Protein AF-A0A2A5FBL2-F1 (afdb_monomer)

pLDDT: mean 94.15, std 7.91, range [57.44, 98.56]

Solvent-accessible surface area (backbone atoms only — not comparable to full-atom values): 4190 Å² total; per-residue (Å²): 117,52,74,51,73,55,95,45,36,37,41,35,39,40,77,40,80,37,70,94,74,34,41,78,91,78,70,42,80,40,70,49,75,50,78,46,80,42,82,70,48,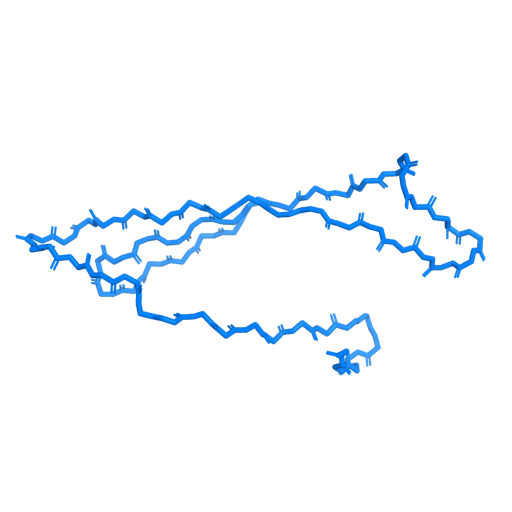99,64,92,84,78,90,85,81,85,85,84,91,58,59,54,97,88,69,50,73,118

Structure (mmCIF, N/CA/C/O backbone):
data_AF-A0A2A5FBL2-F1
#
_entry.id   AF-A0A2A5FBL2-F1
#
loop_
_atom_site.group_PDB
_atom_site.id
_atom_site.type_symbol
_atom_site.label_atom_id
_atom_site.label_alt_id
_atom_site.label_comp_id
_atom_site.label_asym_id
_atom_site.label_entity_id
_atom_site.label_seq_id
_atom_site.pdbx_PDB_ins_code
_atom_site.Cartn_x
_atom_site.Cartn_y
_atom_site.Cartn_z
_atom_site.occupancy
_atom_site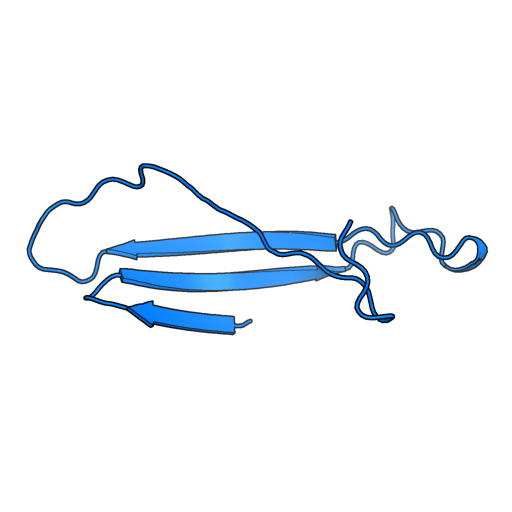.B_iso_or_equiv
_atom_site.auth_seq_id
_atom_site.auth_comp_id
_atom_site.auth_asym_id
_atom_site.auth_atom_id
_atom_site.pdbx_PDB_model_num
ATOM 1 N N . MET A 1 1 ? -6.050 -1.508 -6.930 1.00 90.31 1 MET A N 1
ATOM 2 C CA . MET A 1 1 ? -6.231 -1.049 -5.534 1.00 90.31 1 MET A CA 1
ATOM 3 C C . MET A 1 1 ? -6.723 -2.237 -4.735 1.00 90.31 1 MET A C 1
ATOM 5 O O . MET A 1 1 ? -7.575 -2.948 -5.247 1.00 90.31 1 MET A O 1
ATOM 9 N N . VAL A 1 2 ? -6.175 -2.468 -3.546 1.00 97.25 2 VAL A N 1
ATOM 10 C CA . VAL A 1 2 ? -6.573 -3.567 -2.651 1.00 97.25 2 VAL A CA 1
ATOM 11 C C . VAL A 1 2 ? -7.103 -2.965 -1.356 1.00 97.25 2 VAL A C 1
ATOM 13 O O . VAL A 1 2 ? -6.589 -1.939 -0.911 1.00 97.25 2 VAL A O 1
ATOM 16 N N . ILE A 1 3 ? -8.142 -3.565 -0.779 1.00 98.25 3 ILE A N 1
ATOM 17 C CA . ILE A 1 3 ? -8.788 -3.094 0.448 1.00 98.25 3 ILE A CA 1
ATOM 18 C C . ILE A 1 3 ? -8.968 -4.284 1.388 1.00 98.25 3 ILE A C 1
ATOM 20 O O . ILE A 1 3 ? -9.355 -5.362 0.943 1.00 98.25 3 ILE A O 1
ATOM 24 N N . ALA A 1 4 ? -8.721 -4.073 2.677 1.00 98.44 4 ALA A N 1
ATOM 25 C CA . ALA A 1 4 ? -9.061 -5.018 3.732 1.00 98.44 4 ALA A CA 1
ATOM 26 C C . ALA A 1 4 ? -9.601 -4.262 4.949 1.00 98.44 4 ALA A C 1
ATOM 28 O O . ALA A 1 4 ? -9.098 -3.190 5.290 1.00 98.44 4 ALA A O 1
ATOM 29 N N . THR A 1 5 ? -10.606 -4.831 5.612 1.00 98.06 5 THR A N 1
ATOM 30 C CA . THR A 1 5 ? -11.179 -4.271 6.839 1.00 98.06 5 THR A CA 1
ATOM 31 C C . THR A 1 5 ? -11.072 -5.295 7.953 1.00 98.06 5 THR A C 1
ATOM 33 O O . THR A 1 5 ? -11.583 -6.405 7.820 1.00 98.06 5 THR A O 1
ATOM 36 N N . THR A 1 6 ? -10.464 -4.900 9.069 1.00 97.56 6 THR A N 1
ATOM 37 C CA . THR A 1 6 ? -10.323 -5.746 10.259 1.00 97.56 6 THR A CA 1
ATOM 38 C C . THR A 1 6 ? -10.684 -4.927 11.487 1.00 97.56 6 THR A C 1
ATOM 40 O O . THR A 1 6 ? -10.155 -3.834 11.667 1.00 97.56 6 THR A O 1
ATOM 43 N N . ALA A 1 7 ? -11.589 -5.438 12.328 1.00 96.25 7 ALA A N 1
ATOM 44 C CA . ALA A 1 7 ? -12.003 -4.788 13.579 1.00 96.25 7 ALA A CA 1
ATOM 45 C C . ALA A 1 7 ? -12.371 -3.290 13.427 1.00 96.25 7 ALA A C 1
ATOM 47 O O . ALA A 1 7 ? -12.017 -2.463 14.260 1.00 96.25 7 ALA A O 1
ATOM 48 N N . GLY A 1 8 ? -13.053 -2.928 12.333 1.00 97.12 8 GLY A N 1
ATOM 49 C CA . GLY A 1 8 ? -13.460 -1.543 12.060 1.00 97.12 8 GLY A CA 1
ATOM 50 C C . GLY A 1 8 ? -12.348 -0.629 11.535 1.00 97.12 8 GLY A C 1
ATOM 51 O O . GLY A 1 8 ? -12.592 0.554 11.325 1.00 97.12 8 GLY A O 1
ATOM 52 N N . ILE A 1 9 ? -11.146 -1.147 11.280 1.00 98.31 9 ILE A N 1
ATOM 53 C CA . ILE A 1 9 ? -10.066 -0.409 10.621 1.00 98.31 9 ILE A CA 1
ATOM 54 C C . ILE A 1 9 ? -9.990 -0.856 9.167 1.00 98.31 9 ILE A C 1
ATOM 56 O O . ILE A 1 9 ? -9.683 -2.016 8.881 1.00 98.31 9 ILE A O 1
ATOM 60 N N . LYS A 1 10 ? -10.274 0.063 8.243 1.00 98.50 10 LYS A N 1
ATOM 61 C CA . LYS A 1 10 ? -10.187 -0.181 6.802 1.00 98.50 10 LYS A CA 1
ATOM 62 C C . LYS A 1 10 ? -8.846 0.316 6.282 1.00 98.50 10 LYS A C 1
ATOM 64 O O . LYS A 1 10 ? -8.511 1.491 6.419 1.00 98.50 10 LYS A O 1
ATOM 69 N N . ILE A 1 11 ? -8.095 -0.579 5.656 1.00 98.31 11 ILE A N 1
ATOM 70 C CA . ILE A 1 11 ? -6.827 -0.289 4.996 1.00 98.31 11 ILE A CA 1
ATOM 71 C C . ILE A 1 11 ? -7.045 -0.388 3.494 1.00 98.31 11 ILE A C 1
ATOM 73 O O . ILE A 1 11 ? -7.513 -1.409 2.997 1.00 98.31 11 ILE A O 1
ATOM 77 N N . SER A 1 12 ? -6.677 0.661 2.767 1.00 98.56 12 SER A N 1
ATOM 78 C CA . SER A 1 12 ? -6.717 0.686 1.308 1.00 98.56 12 SER A CA 1
ATOM 79 C C . SER A 1 12 ? -5.335 0.971 0.739 1.00 98.56 12 SER A C 1
ATOM 81 O O . SER A 1 12 ? -4.685 1.922 1.164 1.00 98.56 12 SER A O 1
ATOM 83 N N . VAL A 1 13 ? -4.897 0.190 -0.245 1.00 98.38 13 VAL A N 1
ATOM 84 C CA . VAL A 1 13 ? -3.572 0.317 -0.862 1.00 9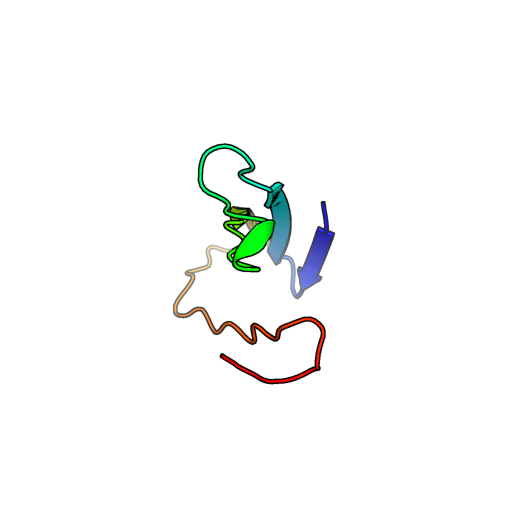8.38 13 VAL A CA 1
ATOM 85 C C . VAL A 1 13 ? -3.701 0.514 -2.370 1.00 98.38 13 VAL A C 1
ATOM 87 O O . VAL A 1 13 ? -4.359 -0.260 -3.076 1.00 98.38 13 VAL A O 1
ATOM 90 N N . LYS A 1 14 ? -3.067 1.571 -2.878 1.00 98.31 14 LYS A N 1
ATOM 91 C CA . LYS A 1 14 ? -2.872 1.819 -4.311 1.00 98.31 14 LYS A CA 1
ATOM 92 C C . LYS A 1 14 ? -1.395 1.651 -4.641 1.00 98.31 14 LYS A C 1
ATOM 94 O O . LYS A 1 14 ? -0.562 2.237 -3.957 1.00 98.31 14 LYS A O 1
ATOM 99 N N . ASN A 1 15 ? -1.095 0.901 -5.695 1.00 96.69 15 ASN A N 1
ATOM 100 C CA . ASN A 1 15 ? 0.269 0.652 -6.154 1.00 96.69 15 ASN A CA 1
ATOM 101 C C . ASN A 1 15 ? 0.487 1.377 -7.480 1.00 96.69 15 ASN A C 1
ATOM 103 O O . ASN A 1 15 ? -0.407 1.407 -8.326 1.00 96.69 15 ASN A O 1
ATOM 107 N N . PHE A 1 16 ? 1.685 1.919 -7.658 1.00 97.44 16 PHE A N 1
ATOM 108 C CA . PHE A 1 16 ? 2.092 2.675 -8.831 1.00 97.44 16 PHE A CA 1
ATOM 109 C C . PHE A 1 16 ? 3.439 2.145 -9.303 1.00 97.44 16 PHE A C 1
ATOM 111 O O . PHE A 1 16 ? 4.421 2.215 -8.564 1.00 97.44 16 PHE A O 1
ATOM 118 N N . PHE A 1 17 ? 3.493 1.622 -10.523 1.00 96.81 17 PHE A N 1
ATOM 119 C CA . PHE A 1 17 ? 4.770 1.377 -11.183 1.00 96.81 17 PHE A CA 1
ATOM 120 C C . PHE A 1 17 ? 5.371 2.717 -11.618 1.00 96.81 17 PHE A C 1
ATOM 122 O O . PHE A 1 17 ? 4.646 3.578 -12.117 1.00 96.81 17 PHE A O 1
ATOM 129 N N . ARG A 1 18 ? 6.676 2.896 -11.401 1.00 97.31 18 ARG A N 1
ATOM 130 C CA . ARG A 1 18 ? 7.422 4.113 -11.736 1.00 97.31 18 ARG A CA 1
ATOM 131 C C . ARG A 1 18 ? 8.368 3.838 -12.909 1.00 97.31 18 ARG A C 1
ATOM 133 O O . ARG A 1 18 ? 9.556 3.591 -12.671 1.00 97.31 18 ARG A O 1
ATOM 140 N N . PRO A 1 19 ? 7.870 3.814 -14.161 1.00 96.00 19 PRO A N 1
ATOM 141 C CA . PRO A 1 19 ? 8.699 3.519 -15.330 1.00 96.00 19 PRO A CA 1
ATOM 142 C C . PRO A 1 19 ? 9.883 4.481 -15.472 1.00 96.00 19 PRO A C 1
ATOM 144 O O . PRO A 1 19 ? 10.964 4.056 -15.857 1.00 96.00 19 PRO A O 1
ATOM 147 N N . GLU A 1 20 ? 9.706 5.747 -15.098 1.00 96.88 20 GLU A N 1
ATOM 148 C CA . GLU A 1 20 ? 10.722 6.800 -15.155 1.00 96.88 20 GLU A CA 1
ATOM 149 C C . GLU A 1 20 ? 11.940 6.539 -14.250 1.00 96.88 20 GLU A C 1
ATOM 151 O O . GLU A 1 20 ? 13.020 7.070 -14.496 1.00 96.88 20 GLU A O 1
ATOM 156 N N . PHE A 1 21 ? 11.780 5.692 -13.232 1.00 95.12 21 PHE A N 1
ATOM 157 C CA . PHE A 1 21 ? 12.832 5.306 -12.288 1.00 95.12 21 PHE A CA 1
ATOM 158 C C . PHE A 1 21 ? 13.151 3.805 -12.346 1.00 95.12 21 PHE A C 1
ATOM 160 O O . PHE A 1 21 ? 13.800 3.274 -11.446 1.00 95.12 21 PHE A O 1
ATOM 167 N N . SER A 1 22 ? 12.679 3.110 -13.382 1.00 96.50 22 SER A N 1
ATOM 168 C CA . SER A 1 22 ? 12.892 1.675 -13.567 1.00 96.50 22 SER A CA 1
ATOM 169 C C . SER A 1 22 ? 13.826 1.410 -14.746 1.00 96.50 22 SER A C 1
ATOM 171 O O . SER A 1 22 ? 13.763 2.083 -15.771 1.00 96.50 22 SER A O 1
ATOM 173 N N . ASP A 1 23 ? 14.665 0.384 -14.626 1.00 95.56 23 ASP A N 1
ATOM 174 C CA . ASP A 1 23 ? 15.506 -0.122 -15.711 1.00 95.56 23 ASP A CA 1
ATOM 175 C C . ASP A 1 23 ? 15.100 -1.568 -16.017 1.00 95.56 23 ASP A C 1
ATOM 177 O O . ASP A 1 23 ? 15.545 -2.524 -15.375 1.00 95.56 23 ASP A O 1
ATOM 181 N N . LEU A 1 24 ? 14.239 -1.726 -17.027 1.00 91.12 24 LEU A N 1
ATOM 182 C CA . LEU A 1 24 ? 13.720 -3.029 -17.452 1.00 91.12 24 LEU A CA 1
ATOM 183 C C . LEU A 1 24 ? 14.828 -3.965 -17.952 1.00 91.12 24 LEU A C 1
ATOM 185 O O . LEU A 1 24 ? 14.719 -5.180 -17.802 1.00 91.12 24 LEU A O 1
ATOM 189 N N . ARG A 1 25 ? 15.910 -3.416 -18.524 1.00 94.50 25 ARG A N 1
ATOM 190 C CA . ARG A 1 25 ? 17.023 -4.220 -19.052 1.00 94.50 25 ARG A CA 1
ATOM 191 C C . ARG A 1 25 ? 17.837 -4.827 -17.917 1.00 94.50 25 ARG A C 1
ATOM 193 O O . ARG A 1 25 ? 18.271 -5.969 -18.026 1.00 94.50 25 ARG A O 1
ATOM 200 N N . LYS A 1 26 ? 17.998 -4.084 -16.819 1.00 94.75 26 LYS A N 1
ATOM 201 C CA . LYS A 1 26 ? 18.661 -4.553 -15.593 1.00 94.75 26 LYS A CA 1
ATOM 202 C C . LYS A 1 26 ? 17.720 -5.247 -14.610 1.00 94.75 26 LYS A C 1
ATOM 204 O O . LYS A 1 26 ? 18.167 -5.647 -13.543 1.00 94.75 26 LYS A O 1
ATOM 209 N N . ARG A 1 27 ? 16.436 -5.405 -14.956 1.00 91.62 27 ARG A N 1
ATOM 210 C CA . ARG A 1 27 ? 15.396 -5.948 -14.064 1.00 91.62 27 ARG A CA 1
ATOM 211 C C . ARG A 1 27 ? 15.284 -5.172 -12.743 1.00 91.62 27 ARG A C 1
ATOM 213 O O . ARG A 1 27 ? 14.986 -5.750 -11.703 1.00 91.62 27 ARG A O 1
ATOM 220 N N . HIS A 1 28 ? 15.517 -3.863 -12.782 1.00 93.81 28 HIS A N 1
ATOM 221 C CA . HIS A 1 28 ? 15.309 -2.977 -11.642 1.00 93.81 28 HIS A CA 1
ATOM 222 C C . HIS A 1 28 ? 13.956 -2.292 -11.789 1.00 93.81 28 HIS A C 1
ATOM 224 O O . HIS A 1 28 ? 13.734 -1.537 -12.737 1.00 93.81 28 HIS A O 1
ATOM 230 N N . TYR A 1 29 ? 13.057 -2.544 -10.844 1.00 94.75 29 TYR A N 1
ATOM 231 C CA . TYR A 1 29 ? 11.693 -2.033 -10.885 1.00 94.75 29 TYR A CA 1
ATOM 232 C C . TYR A 1 29 ? 11.430 -1.188 -9.649 1.00 94.75 29 TYR A C 1
ATOM 234 O O . TYR A 1 29 ? 11.580 -1.669 -8.526 1.00 94.75 29 TYR A O 1
ATOM 242 N N . LEU A 1 30 ? 11.000 0.056 -9.852 1.00 95.75 30 LEU A N 1
ATOM 243 C CA . LEU A 1 30 ? 10.542 0.903 -8.762 1.00 95.75 30 LEU A CA 1
ATOM 244 C C . LEU A 1 30 ? 9.015 0.923 -8.718 1.00 95.75 30 LEU A C 1
ATOM 246 O O . LEU A 1 30 ? 8.337 1.228 -9.703 1.00 95.75 30 LEU A O 1
ATOM 250 N N . PHE A 1 31 ? 8.479 0.657 -7.530 1.00 96.56 31 PHE A N 1
ATOM 251 C CA 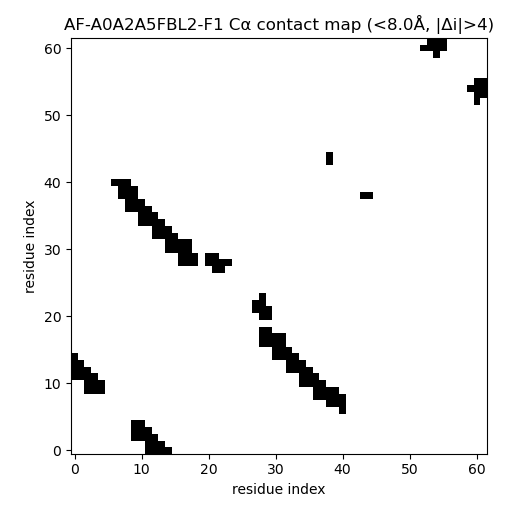. PHE A 1 31 ? 7.066 0.814 -7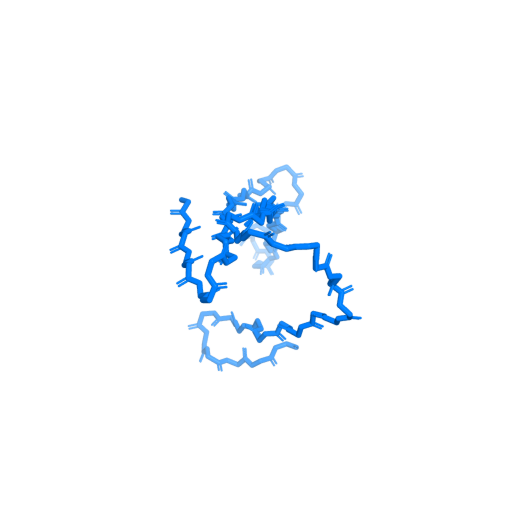.222 1.00 96.56 31 PHE A CA 1
ATOM 252 C C . PHE A 1 31 ? 6.893 1.802 -6.071 1.00 96.56 31 PHE A C 1
ATOM 254 O O . PHE A 1 31 ? 7.656 1.808 -5.108 1.00 96.56 31 PHE A O 1
ATOM 261 N N . SER A 1 32 ? 5.860 2.631 -6.154 1.00 97.25 32 SER A N 1
ATOM 262 C CA . SER A 1 32 ? 5.372 3.441 -5.039 1.00 97.25 32 SER A CA 1
ATOM 263 C C . SER A 1 32 ? 4.021 2.903 -4.581 1.00 97.25 32 SER A C 1
ATOM 265 O O . SER A 1 32 ? 3.244 2.400 -5.393 1.00 97.25 32 SER A O 1
ATOM 267 N N . TYR A 1 33 ? 3.706 3.043 -3.297 1.00 97.06 33 TYR A N 1
ATOM 268 C CA . TYR A 1 33 ? 2.386 2.715 -2.769 1.00 97.06 33 TYR A CA 1
ATOM 269 C C . TYR A 1 33 ? 1.813 3.872 -1.955 1.00 97.06 33 TYR A C 1
ATOM 271 O O . TYR A 1 33 ? 2.534 4.584 -1.261 1.00 97.06 33 TYR A O 1
ATOM 279 N N . GLN A 1 34 ? 0.496 4.038 -2.030 1.00 98.25 34 GLN A N 1
ATOM 280 C CA . GLN A 1 34 ? -0.266 4.946 -1.183 1.00 98.25 34 GLN A CA 1
ATOM 281 C C . GLN A 1 34 ? -1.208 4.116 -0.318 1.00 98.25 34 GLN A C 1
ATOM 283 O O . GLN A 1 34 ? -2.062 3.398 -0.843 1.00 98.25 34 GLN A O 1
ATOM 288 N N . ILE A 1 35 ? -1.045 4.230 1.000 1.00 98.12 35 ILE A N 1
ATOM 289 C CA . ILE A 1 35 ? -1.865 3.536 1.993 1.00 98.12 35 ILE A CA 1
ATOM 290 C C . ILE A 1 35 ? -2.796 4.551 2.644 1.00 98.12 35 ILE A C 1
ATOM 292 O O . ILE A 1 35 ? -2.345 5.576 3.147 1.00 98.12 35 ILE A O 1
ATOM 296 N N . GLN A 1 36 ? -4.087 4.243 2.653 1.00 98.38 36 GLN A N 1
ATOM 297 C CA . GLN A 1 36 ? -5.111 4.983 3.377 1.00 98.38 36 GLN A CA 1
ATOM 298 C C . GLN A 1 36 ? -5.620 4.112 4.525 1.00 98.38 36 GLN A C 1
ATOM 300 O O . GLN A 1 36 ? -6.053 2.982 4.299 1.00 98.38 36 GLN A O 1
ATOM 305 N N . ILE A 1 37 ? -5.530 4.639 5.746 1.00 98.19 37 ILE A N 1
ATOM 306 C CA . ILE A 1 37 ? -5.984 3.991 6.978 1.00 98.19 37 ILE A CA 1
ATOM 307 C C . ILE A 1 37 ? -7.190 4.772 7.487 1.00 98.19 37 ILE A C 1
ATOM 309 O O . ILE A 1 37 ? -7.066 5.945 7.827 1.00 98.19 37 ILE A O 1
ATOM 313 N N . GLU A 1 38 ? -8.348 4.126 7.533 1.00 98.44 38 GLU A N 1
ATOM 314 C CA . GLU A 1 38 ? -9.597 4.717 8.008 1.00 98.44 38 GLU A CA 1
ATOM 315 C C . GLU A 1 38 ? -10.059 3.995 9.272 1.00 98.44 38 GLU A C 1
ATOM 317 O O . GLU A 1 38 ? -10.305 2.787 9.256 1.00 98.44 38 GLU A O 1
ATOM 322 N N . ASN A 1 39 ? -10.199 4.745 10.366 1.00 98.38 39 ASN A N 1
ATOM 323 C CA . ASN A 1 39 ? -10.854 4.257 11.571 1.00 98.38 39 ASN A CA 1
ATOM 324 C C . ASN A 1 39 ? -12.371 4.423 11.423 1.00 98.38 39 ASN A C 1
ATOM 326 O O . ASN A 1 39 ? -12.879 5.540 11.470 1.00 98.38 39 ASN A O 1
ATOM 330 N N . GLN A 1 40 ? -13.076 3.312 11.231 1.00 98.06 40 GLN A N 1
ATOM 331 C CA . GLN A 1 40 ? -14.537 3.244 11.143 1.00 98.06 40 GLN A CA 1
ATOM 332 C C . GLN A 1 40 ? -15.158 2.699 12.443 1.00 98.06 40 GLN A C 1
ATOM 334 O O . GLN A 1 40 ? -16.342 2.367 12.472 1.00 98.06 40 GLN A O 1
ATOM 339 N N . SER A 1 41 ? -14.361 2.566 13.508 1.00 96.38 41 SER A N 1
ATOM 340 C CA . SER A 1 41 ? -14.836 2.164 14.832 1.00 96.38 41 SER A CA 1
ATOM 341 C C . SER A 1 41 ? -15.371 3.361 15.629 1.00 96.38 41 SER A C 1
ATOM 343 O O . SER A 1 41 ? -15.145 4.519 15.282 1.00 96.38 41 SER A O 1
ATOM 345 N N . GLY A 1 42 ? -16.080 3.078 16.724 1.00 97.75 42 GLY A N 1
ATOM 346 C CA . GLY A 1 42 ? -16.643 4.102 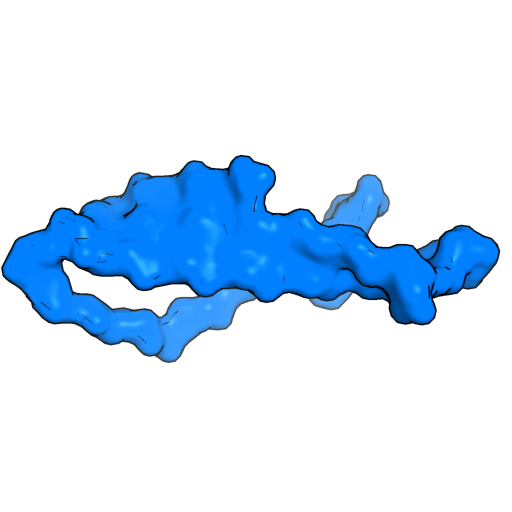17.611 1.00 97.75 42 GLY A CA 1
ATOM 347 C C . GLY A 1 42 ? -15.661 4.691 18.629 1.00 97.75 42 GLY A C 1
ATOM 348 O O . GLY A 1 42 ? -16.090 5.421 19.517 1.00 97.75 42 GLY A O 1
ATOM 349 N N . TYR A 1 43 ? -14.371 4.355 18.561 1.00 97.31 43 TYR A N 1
ATOM 350 C CA . TYR A 1 43 ? 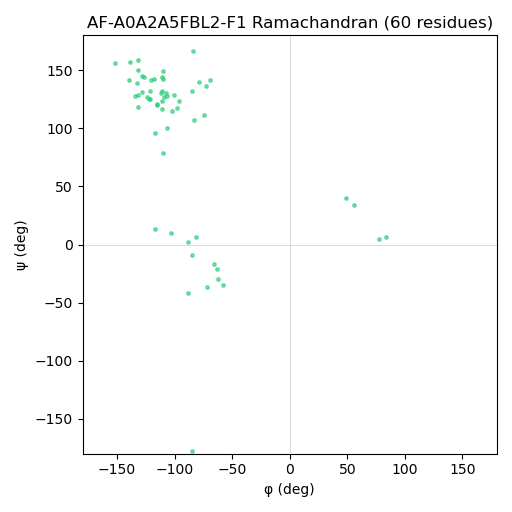-13.365 4.796 19.530 1.00 97.31 43 TYR A CA 1
ATOM 351 C C . TYR A 1 43 ? -12.055 5.193 18.846 1.00 97.31 43 TYR A C 1
ATOM 353 O O . TYR A 1 43 ? -11.757 4.778 17.726 1.00 97.31 43 TYR A O 1
ATOM 361 N N . ALA A 1 44 ? -11.261 6.032 19.515 1.00 97.56 44 ALA A N 1
ATOM 362 C CA . ALA A 1 44 ? -9.955 6.447 19.013 1.00 97.56 44 ALA A CA 1
ATOM 363 C C . ALA A 1 44 ? -8.965 5.273 19.028 1.00 97.56 44 ALA A C 1
ATOM 365 O O . ALA A 1 44 ? -8.936 4.477 19.965 1.00 97.56 44 ALA A O 1
ATOM 366 N N . VAL A 1 45 ? -8.124 5.193 17.996 1.00 97.00 45 VAL A N 1
ATOM 367 C CA . VAL A 1 45 ? -7.072 4.178 17.872 1.00 97.00 45 VAL A CA 1
ATOM 368 C C . VAL A 1 45 ? -5.750 4.830 17.499 1.00 97.00 45 VAL A C 1
AT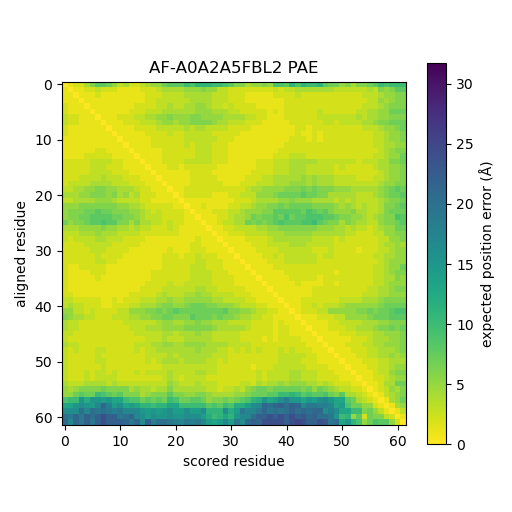OM 370 O O . VAL A 1 45 ? -5.721 5.923 16.933 1.00 97.00 45 VAL A O 1
ATOM 373 N N . GLN A 1 46 ? -4.653 4.128 17.768 1.00 97.69 46 GLN A N 1
ATOM 374 C CA . GLN A 1 46 ? -3.309 4.562 17.414 1.00 97.69 46 GLN A CA 1
ATOM 375 C C . GLN A 1 46 ? -2.583 3.449 16.659 1.00 97.69 46 GLN A C 1
ATOM 377 O O . GLN A 1 46 ? -2.538 2.302 17.104 1.00 97.69 46 GLN A O 1
ATOM 382 N N . LEU A 1 47 ? -1.979 3.792 15.521 1.00 96.94 47 LEU A N 1
ATOM 383 C CA . LEU A 1 47 ? -1.076 2.886 14.821 1.00 96.94 47 LEU A CA 1
ATOM 384 C C . LEU A 1 47 ? 0.252 2.824 15.582 1.00 96.94 47 LEU A C 1
ATOM 386 O O . LEU A 1 47 ? 0.996 3.799 15.611 1.00 96.94 47 LEU A O 1
ATOM 390 N N . LEU A 1 48 ? 0.552 1.674 16.183 1.00 97.69 48 LEU A N 1
ATOM 391 C CA . LEU A 1 48 ? 1.787 1.489 16.952 1.00 97.69 48 LEU A CA 1
ATOM 392 C C . LEU A 1 48 ? 2.956 1.023 16.082 1.00 97.69 48 LEU A C 1
ATOM 394 O O . LEU A 1 48 ? 4.085 1.470 16.252 1.00 97.69 48 LEU A O 1
ATOM 398 N N . ARG A 1 49 ? 2.695 0.089 15.161 1.00 97.56 49 ARG A N 1
ATOM 399 C CA . ARG A 1 49 ? 3.722 -0.553 14.335 1.00 97.56 49 ARG A CA 1
ATOM 400 C C . ARG A 1 49 ? 3.159 -1.009 12.998 1.00 97.56 49 ARG A C 1
ATOM 402 O O . ARG A 1 49 ? 1.967 -1.283 12.878 1.00 97.56 49 ARG A O 1
ATOM 409 N N . ARG A 1 50 ? 4.049 -1.140 12.018 1.00 96.25 50 ARG A N 1
ATOM 410 C CA . ARG A 1 50 ? 3.787 -1.768 10.719 1.00 96.25 50 ARG A CA 1
ATOM 411 C C . ARG A 1 50 ? 4.834 -2.849 10.473 1.00 96.25 50 ARG A C 1
ATOM 413 O O . ARG A 1 50 ? 5.990 -2.661 10.842 1.00 96.25 50 ARG A O 1
ATOM 420 N N . HIS A 1 51 ? 4.426 -3.942 9.845 1.00 97.00 51 HIS A N 1
ATOM 421 C CA . HIS A 1 51 ? 5.315 -5.015 9.420 1.00 97.00 51 HIS A CA 1
ATOM 422 C C . HIS A 1 51 ? 4.990 -5.361 7.970 1.00 97.00 51 HIS A C 1
ATOM 424 O O . HIS A 1 51 ? 3.819 -5.553 7.641 1.00 97.00 51 HIS A O 1
ATOM 430 N N . TRP A 1 52 ? 6.004 -5.390 7.108 1.00 95.31 52 TRP A N 1
ATOM 431 C CA . TRP A 1 52 ? 5.841 -5.701 5.692 1.00 95.31 52 TRP A CA 1
ATOM 432 C C . TRP A 1 52 ? 6.492 -7.034 5.387 1.00 95.31 52 TRP A C 1
ATOM 434 O O . TRP A 1 52 ? 7.650 -7.246 5.722 1.00 95.31 52 TRP A O 1
ATOM 444 N N . HIS A 1 53 ? 5.744 -7.895 4.712 1.00 94.75 53 HIS A N 1
ATOM 445 C CA . HIS A 1 53 ? 6.285 -9.068 4.045 1.00 94.75 53 HIS A CA 1
ATOM 446 C C . HIS A 1 53 ? 6.246 -8.761 2.552 1.00 94.75 53 HIS A C 1
ATOM 448 O O . HIS A 1 53 ? 5.176 -8.794 1.945 1.00 94.75 53 HIS A O 1
ATOM 454 N N . ILE A 1 54 ? 7.389 -8.370 1.993 1.00 92.25 54 ILE A N 1
ATOM 455 C CA . ILE A 1 54 ? 7.539 -8.085 0.564 1.00 92.25 54 ILE A CA 1
ATOM 456 C C . ILE A 1 54 ? 8.350 -9.231 -0.029 1.00 92.25 54 ILE A C 1
ATOM 458 O O . ILE A 1 54 ? 9.379 -9.610 0.523 1.00 92.25 54 ILE A O 1
ATOM 462 N N . PHE A 1 55 ? 7.851 -9.798 -1.119 1.00 91.94 55 PHE A N 1
ATOM 463 C CA . PHE A 1 55 ? 8.503 -10.871 -1.853 1.00 91.94 55 PHE A CA 1
ATOM 464 C C . PHE A 1 55 ? 8.494 -10.530 -3.339 1.00 91.94 55 PHE A C 1
ATOM 466 O O . PHE A 1 55 ? 7.609 -9.810 -3.819 1.00 91.94 55 PHE A O 1
ATOM 473 N N . ASP A 1 56 ? 9.501 -11.013 -4.054 1.00 89.12 56 ASP A N 1
ATOM 474 C CA . ASP A 1 56 ? 9.590 -10.833 -5.495 1.00 89.12 56 ASP A CA 1
ATOM 475 C C . ASP A 1 56 ? 8.785 -11.907 -6.254 1.00 89.12 56 ASP A C 1
ATOM 477 O O . ASP A 1 56 ? 8.116 -12.761 -5.672 1.00 89.12 56 ASP A O 1
ATOM 481 N N . SER A 1 57 ? 8.826 -11.886 -7.587 1.00 85.88 57 SER A N 1
ATOM 482 C CA . SER A 1 57 ? 8.102 -12.871 -8.402 1.00 85.88 57 SER A CA 1
ATOM 483 C C . SER A 1 57 ? 8.614 -14.310 -8.263 1.00 85.88 57 SER A C 1
ATOM 485 O O . SER A 1 57 ? 7.917 -15.227 -8.688 1.00 85.88 57 SER A O 1
ATOM 487 N N . SER A 1 58 ? 9.822 -14.516 -7.728 1.00 84.56 58 SER A N 1
ATOM 488 C CA . SER A 1 58 ? 10.389 -15.844 -7.465 1.00 84.56 58 SER A CA 1
ATOM 489 C C . SER A 1 58 ? 9.941 -16.426 -6.119 1.00 84.56 58 SER A C 1
ATOM 491 O O . SER A 1 58 ? 10.140 -17.613 -5.869 1.00 84.56 58 SER A O 1
ATOM 493 N N . GLY A 1 59 ? 9.270 -15.622 -5.285 1.00 73.12 59 GLY A N 1
ATOM 494 C CA . GLY A 1 59 ? 8.855 -16.008 -3.937 1.00 73.12 59 GLY A CA 1
ATOM 495 C C . GLY A 1 59 ? 9.955 -15.825 -2.891 1.00 73.12 59 GLY A C 1
ATOM 496 O O . GLY A 1 59 ? 9.758 -16.211 -1.739 1.00 73.12 59 GLY A O 1
ATOM 497 N N . GLU A 1 60 ? 11.088 -15.229 -3.268 1.00 72.62 60 GLU A N 1
ATOM 498 C CA . GLU A 1 60 ? 12.143 -14.852 -2.334 1.00 72.62 60 GLU A CA 1
ATOM 499 C C . GLU A 1 60 ? 11.768 -13.560 -1.599 1.00 72.62 60 GLU A C 1
ATOM 501 O O . GLU A 1 60 ? 11.187 -12.627 -2.166 1.00 72.62 60 GLU A O 1
ATOM 506 N N . TYR A 1 61 ? 12.079 -13.525 -0.303 1.00 64.19 61 TYR A N 1
ATOM 507 C CA . TYR A 1 61 ? 11.919 -12.337 0.530 1.00 64.19 61 TYR A CA 1
ATOM 508 C C . TYR A 1 61 ? 13.157 -11.455 0.377 1.00 64.19 61 TYR A C 1
ATOM 510 O O . TYR A 1 61 ? 14.280 -11.949 0.481 1.00 64.19 61 TYR A O 1
ATOM 518 N N . SER A 1 62 ? 12.943 -10.159 0.159 1.00 57.44 62 SER A N 1
ATOM 519 C CA . SER A 1 62 ? 13.998 -9.137 0.178 1.00 57.44 62 SER A CA 1
ATOM 520 C C . SER A 1 62 ? 14.243 -8.599 1.580 1.00 57.44 62 SER A C 1
ATOM 52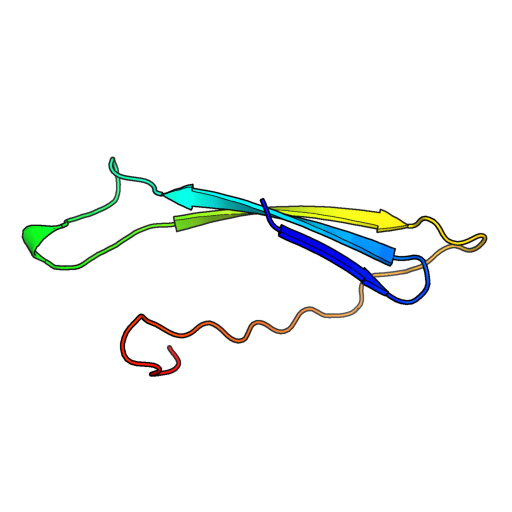2 O O . SER A 1 62 ? 13.216 -8.292 2.236 1.00 57.44 62 SER A O 1
#

Mean predicted aligned error: 3.88 Å

Sequence (62 aa):
MVIATTAGIKISVKNFFRPEFSDLRKRHYLFSYQIQIENQSGYAVQLLRRHWHIFDSSGEYS

Secondary structure (DSSP, 8-state):
-EEEEETTEEEEEEEEE-GGG-BTTTTB--EEEEEEEEE-SSS-----------B-TTS-B-

Radius of gyration: 15.6 Å; Cα contacts (8 Å, |Δi|>4): 78; chains: 1; bounding box: 35×23×39 Å

Foldseek 3Di:
DDWDDDPQKIKDKDKDWDPVPADVVVPRTDMDMDIDIDRRDPDDDDDDDDDDFDADPVRDTD

Nearest PDB structures (foldseek):
  5hdw-assembly1_A  TM=8.649E-01  e=1.289E-01  Homo sapiens
  1jki-assembly1_A  TM=3.568E-01  e=5.103E+00  Saccharomyces cerevisiae